Protein AF-A0A379D9W7-F1 (afdb_monomer_lite)

Sequence (117 aa):
MKDVLTITNIFYVILSCLSILIVKIIIPLLKQKYGKEKINNALEVVKIAVNAAEQIYNKRGQGDLKKEYVIQYLKDKGIKIKDDELDAMIEACVLELNKWKKEVEAQPIINVVSKSE

InterPro domains:
  IPR010026 Phage holin, LL-H family [PF09682] (7-99)

pLDDT: mean 86.34, std 13.18, range [45.91, 98.12]

Foldseek 3Di:
DVVVVVVVVVVVVVVLVVLVVVLVPLLVVCCVVVNDVVSVVVLVLLLVLLVVLCVVDVDPPCPVVSVVSSVVSCVVVVHDDPPVSSVSSSSVSVVVVVVVVVVVVPDDPPPPPPDDD

Secondary structure (DSSP, 8-state):
-HHHHHHHHHHHHHHHHHHHHHHHHHHHHHHHHH-HHHHHHHHHHHHHHHHHHHHH--STT-HHHHHHHHHHHHHHTT----HHHHHHHHHHHHHHHHHHHHHHHTS----------

Radius of gyration: 18.03 Å; chains: 1; bounding box: 60×28×46 Å

Organism: NCBI:txid33030

Structure (mmCIF, N/CA/C/O backbone):
data_AF-A0A379D9W7-F1
#
_entry.id   AF-A0A379D9W7-F1
#
loop_
_atom_site.group_PDB
_atom_site.id
_atom_site.type_symbol
_atom_site.label_atom_id
_atom_site.label_alt_id
_atom_site.label_comp_id
_atom_site.label_asym_id
_atom_site.label_entity_id
_atom_site.label_seq_id
_atom_site.pdbx_PDB_ins_code
_atom_site.Cartn_x
_atom_site.Cartn_y
_atom_site.Cartn_z
_atom_site.occupancy
_atom_site.B_iso_or_equiv
_atom_site.auth_seq_id
_atom_site.auth_comp_id
_atom_site.auth_asym_id
_atom_site.auth_atom_id
_atom_site.pdbx_PDB_model_num
ATOM 1 N N . MET A 1 1 ? 13.293 5.014 -30.691 1.00 51.56 1 MET A N 1
ATOM 2 C CA . MET A 1 1 ? 12.969 4.068 -29.586 1.00 51.56 1 MET A CA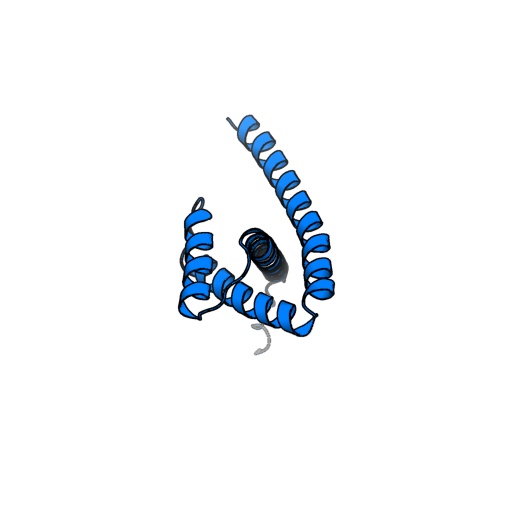 1
ATOM 3 C C . MET A 1 1 ? 13.435 4.586 -28.223 1.00 51.56 1 MET A C 1
ATOM 5 O O . MET A 1 1 ? 12.725 4.382 -27.249 1.00 51.56 1 MET A O 1
ATOM 9 N N . LYS A 1 2 ? 14.573 5.297 -28.142 1.00 56.38 2 LYS A N 1
ATOM 10 C CA . LYS A 1 2 ? 15.028 5.971 -26.911 1.00 56.38 2 LYS A CA 1
ATOM 11 C C . LYS A 1 2 ? 14.117 7.143 -26.493 1.00 56.38 2 LYS A C 1
ATOM 13 O O . LYS A 1 2 ? 13.924 7.354 -25.306 1.00 56.38 2 LYS A O 1
ATOM 18 N N . ASP A 1 3 ? 13.483 7.825 -27.446 1.00 60.31 3 ASP A N 1
ATOM 19 C CA . ASP A 1 3 ? 12.746 9.080 -27.193 1.00 60.31 3 ASP A CA 1
ATOM 20 C C . ASP A 1 3 ? 11.363 8.867 -26.549 1.00 60.31 3 ASP A C 1
ATOM 22 O O . ASP A 1 3 ? 10.975 9.599 -25.641 1.00 60.31 3 ASP A O 1
ATOM 26 N N . VAL A 1 4 ? 10.650 7.805 -26.947 1.00 57.12 4 VAL A N 1
ATOM 27 C CA . VAL A 1 4 ? 9.360 7.408 -26.347 1.00 57.12 4 VAL A CA 1
ATOM 28 C C . VAL A 1 4 ? 9.544 6.999 -24.883 1.00 57.12 4 VAL A C 1
ATOM 30 O O . VAL A 1 4 ? 8.749 7.382 -24.031 1.00 57.12 4 VAL A O 1
ATOM 33 N N . LEU A 1 5 ? 10.634 6.289 -24.566 1.00 58.88 5 LEU A N 1
ATOM 34 C CA . LEU A 1 5 ? 10.943 5.883 -23.195 1.00 58.88 5 LEU A CA 1
ATOM 35 C C . LEU A 1 5 ? 11.187 7.102 -22.285 1.00 58.88 5 LEU A C 1
ATOM 37 O O . LEU A 1 5 ? 10.756 7.102 -21.136 1.00 58.88 5 LEU A O 1
ATOM 41 N N . THR A 1 6 ? 11.827 8.157 -22.800 1.00 70.81 6 THR A N 1
ATOM 42 C CA . THR A 1 6 ? 12.126 9.386 -22.044 1.00 70.81 6 THR A CA 1
ATOM 43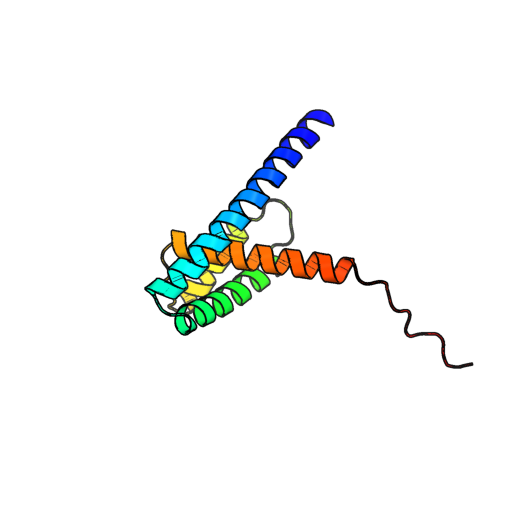 C C . THR A 1 6 ? 10.861 10.166 -21.684 1.00 70.81 6 THR A C 1
ATOM 45 O O . THR A 1 6 ? 10.677 10.518 -20.521 1.00 70.81 6 THR A O 1
ATOM 48 N N . ILE A 1 7 ? 9.958 10.393 -22.646 1.00 73.25 7 ILE A N 1
ATOM 49 C CA . ILE A 1 7 ? 8.711 11.146 -22.412 1.00 73.25 7 ILE A CA 1
ATOM 50 C C . ILE A 1 7 ? 7.786 10.374 -21.464 1.00 73.25 7 ILE A C 1
ATOM 52 O O . ILE A 1 7 ? 7.260 10.942 -20.507 1.00 73.25 7 ILE A O 1
ATOM 56 N N . THR A 1 8 ? 7.639 9.064 -21.675 1.00 77.38 8 THR A N 1
ATOM 57 C CA . THR A 1 8 ? 6.853 8.192 -20.797 1.00 77.38 8 THR A CA 1
ATOM 58 C C . THR A 1 8 ? 7.419 8.156 -19.371 1.00 77.38 8 THR A C 1
ATOM 60 O O . THR A 1 8 ? 6.657 8.226 -18.410 1.00 77.38 8 THR A O 1
ATOM 63 N N . ASN A 1 9 ? 8.746 8.125 -19.203 1.00 77.19 9 ASN A N 1
ATOM 64 C CA . ASN A 1 9 ? 9.370 8.186 -17.880 1.00 77.19 9 ASN A CA 1
ATOM 65 C C . ASN A 1 9 ? 9.132 9.537 -17.185 1.00 77.19 9 ASN A C 1
ATOM 67 O O . ASN A 1 9 ? 8.795 9.548 -16.004 1.00 77.19 9 ASN A O 1
ATOM 71 N N . ILE A 1 10 ? 9.249 10.664 -17.900 1.00 80.19 10 ILE A N 1
ATOM 72 C CA . ILE A 1 10 ? 8.950 12.002 -17.352 1.00 80.19 10 ILE A CA 1
ATOM 73 C C . ILE A 1 10 ? 7.487 12.080 -16.894 1.00 80.19 10 ILE A C 1
ATOM 75 O O . ILE A 1 10 ? 7.210 12.569 -15.800 1.00 80.19 10 ILE A O 1
ATOM 79 N N . PHE A 1 11 ? 6.558 11.539 -17.683 1.00 81.38 11 PHE A N 1
ATOM 80 C CA . PHE A 1 11 ? 5.142 11.477 -17.325 1.00 81.38 11 PHE A CA 1
ATOM 81 C C . PHE A 1 11 ? 4.895 10.673 -16.036 1.00 81.38 11 PHE A C 1
ATOM 83 O O . PHE A 1 11 ? 4.205 11.154 -15.136 1.00 81.38 11 PHE A O 1
ATOM 90 N N . TYR A 1 12 ? 5.510 9.494 -15.891 1.00 77.19 12 TYR A N 1
ATOM 91 C CA . TYR A 1 12 ? 5.398 8.698 -14.662 1.00 77.19 12 TYR A CA 1
ATOM 92 C C . TYR A 1 12 ? 6.023 9.383 -13.445 1.00 77.19 12 TYR A C 1
ATOM 94 O O . TYR A 1 12 ? 5.480 9.291 -12.345 1.00 77.19 12 TYR A O 1
ATOM 102 N N . VAL A 1 13 ? 7.133 10.103 -13.629 1.00 77.25 13 VAL A N 1
ATOM 103 C CA . VAL A 1 13 ? 7.740 10.901 -12.556 1.00 77.25 13 VAL A CA 1
ATOM 104 C C . VAL A 1 13 ? 6.770 11.988 -12.088 1.00 77.25 13 VAL A C 1
ATOM 106 O O . VAL A 1 13 ? 6.544 12.117 -10.885 1.00 77.25 13 VAL A O 1
ATOM 109 N N . ILE A 1 14 ? 6.130 12.712 -13.009 1.00 79.88 14 ILE A N 1
ATOM 110 C CA . ILE A 1 14 ? 5.124 13.732 -12.672 1.00 79.88 14 ILE A CA 1
ATOM 111 C C . ILE A 1 14 ? 3.935 13.107 -11.928 1.00 79.88 14 ILE A C 1
ATOM 113 O O . ILE A 1 14 ? 3.561 13.608 -10.868 1.00 79.88 14 ILE A O 1
ATOM 117 N N . LEU A 1 15 ? 3.388 11.988 -12.418 1.00 79.69 15 LEU A N 1
ATOM 118 C CA . LEU A 1 15 ? 2.307 11.267 -11.734 1.00 79.69 15 LEU A CA 1
ATOM 119 C C . LEU A 1 15 ? 2.703 10.832 -10.318 1.00 79.69 15 LEU A C 1
ATOM 121 O O . LEU A 1 15 ? 1.918 11.000 -9.388 1.00 79.69 15 LEU A O 1
ATOM 125 N N . SER A 1 16 ? 3.930 10.336 -10.134 1.00 75.19 16 SER A N 1
ATOM 126 C CA . SER A 1 16 ? 4.428 9.936 -8.814 1.00 75.19 16 SER A CA 1
ATOM 127 C C . SER A 1 16 ? 4.556 11.121 -7.852 1.00 75.19 16 SER A C 1
ATOM 129 O O . SER A 1 16 ? 4.263 11.001 -6.668 1.00 75.19 16 SER A O 1
ATOM 131 N N . CYS A 1 17 ? 4.944 12.299 -8.345 1.00 80.06 17 CYS A N 1
ATOM 132 C CA . CYS A 1 17 ? 4.971 13.510 -7.531 1.00 80.06 17 CYS A CA 1
ATOM 133 C C . CYS A 1 17 ? 3.557 13.947 -7.129 1.00 80.06 17 CYS A C 1
ATOM 135 O O . CYS A 1 17 ? 3.349 14.366 -5.990 1.00 80.06 17 CYS A O 1
ATOM 137 N N . LEU A 1 18 ? 2.583 13.827 -8.034 1.00 79.31 18 LEU A N 1
ATOM 138 C CA . LEU A 1 18 ? 1.188 14.171 -7.761 1.00 79.31 18 LEU A CA 1
ATOM 139 C C . LEU A 1 18 ? 0.550 13.233 -6.729 1.00 79.31 18 LEU A C 1
ATOM 141 O O . LEU A 1 18 ? -0.086 13.728 -5.799 1.00 79.31 18 LEU A O 1
ATOM 145 N N . SER A 1 19 ? 0.769 11.918 -6.814 1.00 75.06 19 SER A N 1
ATOM 146 C CA . SER A 1 19 ? 0.238 10.972 -5.818 1.00 75.06 19 SER A CA 1
ATOM 147 C C . SER A 1 19 ? 0.784 11.253 -4.415 1.00 75.06 19 SER A C 1
ATOM 149 O O . SER A 1 19 ? 0.032 11.292 -3.443 1.00 75.06 19 SER A O 1
ATOM 151 N N . ILE A 1 20 ? 2.068 11.610 -4.298 1.00 82.25 20 ILE A N 1
ATOM 152 C CA . ILE A 1 20 ? 2.669 12.033 -3.022 1.00 82.25 20 ILE A CA 1
ATOM 153 C C . ILE A 1 20 ? 1.953 13.253 -2.427 1.00 82.25 20 ILE A C 1
ATOM 155 O O . ILE A 1 20 ? 1.757 13.325 -1.210 1.00 82.25 20 ILE A O 1
ATOM 159 N N . LEU A 1 21 ? 1.598 14.237 -3.258 1.00 83.50 21 LEU A N 1
ATOM 160 C CA . LEU A 1 21 ? 0.889 15.435 -2.805 1.00 83.50 21 LEU A CA 1
ATOM 161 C C . LEU A 1 21 ? -0.527 15.097 -2.331 1.00 83.50 21 LEU A C 1
ATOM 163 O O . LEU A 1 21 ? -0.942 15.583 -1.280 1.00 83.50 21 LEU A O 1
ATOM 167 N N . ILE A 1 22 ? -1.227 14.223 -3.056 1.00 79.44 22 ILE A N 1
ATOM 168 C CA . ILE A 1 22 ? -2.570 13.757 -2.699 1.00 79.44 22 ILE A CA 1
ATOM 169 C C . ILE A 1 22 ? -2.539 13.025 -1.351 1.00 79.44 22 ILE A C 1
ATOM 171 O O . ILE A 1 22 ? -3.278 13.386 -0.435 1.00 79.44 22 ILE A O 1
ATOM 175 N N . VAL A 1 23 ? -1.617 12.077 -1.168 1.00 85.50 23 VAL A N 1
ATOM 176 C CA . VAL A 1 23 ? -1.444 11.331 0.089 1.00 85.50 23 VAL A CA 1
ATOM 177 C C . VAL A 1 23 ? -1.188 12.260 1.281 1.00 85.50 23 VAL A C 1
ATOM 179 O O . VAL A 1 23 ? -1.771 12.076 2.354 1.00 85.50 23 VAL A O 1
ATOM 182 N N . LYS A 1 24 ? -0.345 13.288 1.104 1.00 87.56 24 LYS A N 1
ATOM 183 C CA . LYS A 1 24 ? -0.053 14.285 2.150 1.00 87.56 24 LYS A CA 1
ATOM 184 C C . LYS A 1 24 ? -1.281 15.081 2.587 1.00 87.56 24 LYS A C 1
ATOM 186 O O . LYS A 1 24 ? -1.248 15.635 3.680 1.00 87.56 24 LYS A O 1
ATOM 191 N N . ILE A 1 25 ? -2.330 15.142 1.771 1.00 90.62 25 ILE A N 1
ATOM 192 C CA . ILE A 1 25 ? -3.598 15.799 2.101 1.00 90.62 25 ILE A CA 1
ATOM 193 C C . ILE A 1 25 ? -4.584 14.781 2.687 1.00 90.62 25 ILE A C 1
ATOM 195 O O . ILE A 1 25 ? -5.158 15.030 3.747 1.00 90.62 25 ILE A O 1
ATOM 199 N N . ILE A 1 26 ? -4.747 13.616 2.052 1.00 91.69 26 ILE A N 1
ATOM 200 C CA . ILE A 1 26 ? -5.751 12.618 2.449 1.00 91.69 26 ILE A CA 1
ATOM 201 C C . ILE A 1 26 ? -5.455 12.041 3.835 1.00 91.69 26 ILE A C 1
ATOM 203 O O . ILE A 1 26 ? -6.341 12.036 4.687 1.00 91.69 26 ILE A O 1
ATOM 207 N N . ILE A 1 27 ? -4.224 11.599 4.116 1.00 92.62 27 ILE A N 1
ATOM 208 C CA . ILE A 1 27 ? -3.910 10.946 5.400 1.00 92.62 27 ILE A CA 1
ATOM 209 C C . ILE A 1 27 ? -4.200 11.864 6.607 1.00 92.62 27 ILE A C 1
ATOM 211 O O . ILE A 1 27 ? -4.826 11.399 7.565 1.00 92.62 27 ILE A O 1
ATOM 215 N N . PRO A 1 28 ? -3.824 13.161 6.608 1.00 94.25 28 PRO A N 1
ATOM 216 C CA . PRO A 1 28 ? -4.256 14.090 7.651 1.00 94.25 28 PRO A CA 1
ATOM 217 C C . PRO A 1 28 ? -5.773 14.232 7.780 1.00 94.25 28 PRO A C 1
ATOM 219 O O . PRO A 1 28 ? -6.270 14.255 8.905 1.00 94.25 28 PRO A O 1
ATOM 222 N N . LEU A 1 29 ? -6.514 14.287 6.669 1.00 95.06 29 LEU A N 1
ATOM 223 C CA . LEU A 1 29 ? -7.978 14.369 6.700 1.00 95.06 29 LEU A CA 1
ATOM 224 C C . LEU A 1 29 ? -8.602 13.106 7.307 1.00 95.06 29 LEU A C 1
ATOM 226 O O . LEU A 1 29 ? -9.510 13.203 8.131 1.00 95.06 29 LEU A O 1
ATOM 230 N N . LEU A 1 30 ? -8.071 11.922 6.990 1.00 93.69 30 LEU A N 1
ATOM 231 C CA . LEU A 1 30 ? -8.501 10.674 7.625 1.00 93.69 30 LEU A CA 1
ATOM 232 C C . LEU A 1 30 ? -8.227 10.697 9.132 1.00 93.69 30 LEU A C 1
ATOM 234 O O . LEU A 1 30 ? -9.091 10.308 9.918 1.00 93.69 30 LEU A O 1
ATOM 238 N N . LYS A 1 31 ? -7.063 11.208 9.559 1.00 94.94 31 LYS A N 1
ATOM 239 C CA . LYS A 1 31 ? -6.733 11.372 10.987 1.00 94.94 31 LYS A CA 1
ATOM 240 C C . LYS A 1 31 ? -7.676 12.343 11.693 1.00 94.94 31 LYS A C 1
ATOM 242 O O . LYS A 1 31 ? -8.005 12.107 12.852 1.00 94.94 31 LYS A O 1
ATOM 247 N N . GLN A 1 32 ? -8.109 13.412 11.022 1.00 96.69 32 GLN A N 1
ATOM 248 C CA . GLN A 1 32 ? -9.111 14.340 11.557 1.00 96.69 32 GLN A CA 1
ATOM 249 C C . GLN A 1 32 ? -10.486 13.673 11.682 1.00 96.69 32 GLN A C 1
ATOM 251 O O . GLN A 1 32 ? -11.158 13.848 12.692 1.00 96.69 32 GLN A O 1
ATOM 256 N N . LYS A 1 33 ? -10.884 12.879 10.684 1.00 95.25 33 LYS A N 1
ATOM 257 C CA . LYS A 1 33 ? -12.206 12.248 10.612 1.00 95.25 33 LYS A CA 1
ATOM 258 C C . LYS A 1 33 ? -12.376 11.059 11.558 1.00 95.25 33 LYS A C 1
ATOM 260 O O . LYS A 1 33 ? -13.412 10.931 12.201 1.00 95.25 33 LYS A O 1
ATOM 265 N N . TYR A 1 34 ? -11.384 10.174 11.621 1.00 93.94 34 TYR A N 1
ATOM 266 C CA . TYR A 1 34 ? -11.477 8.900 12.344 1.00 93.94 34 TYR A CA 1
ATOM 267 C C . TYR A 1 34 ? -10.616 8.850 13.612 1.00 93.94 34 TYR A C 1
ATOM 269 O O . TYR A 1 34 ? -10.761 7.929 14.415 1.00 93.94 34 TYR A O 1
ATOM 277 N N . GLY A 1 35 ? -9.741 9.836 13.812 1.00 96.69 35 GLY A N 1
ATOM 278 C CA . GLY A 1 35 ? -8.794 9.887 14.920 1.00 96.69 35 GLY A CA 1
ATOM 279 C C . GLY A 1 35 ? -7.402 9.379 14.539 1.00 96.69 35 GLY A C 1
ATOM 280 O O . GLY A 1 35 ? -7.233 8.457 13.738 1.00 96.69 35 GLY A O 1
ATOM 281 N N . LYS A 1 36 ? -6.378 9.995 15.143 1.00 95.94 36 LYS A N 1
ATOM 282 C CA . LYS A 1 36 ? -4.962 9.723 14.841 1.00 95.94 36 LYS A CA 1
ATOM 283 C C . LYS A 1 36 ? -4.565 8.277 15.122 1.00 95.94 36 LYS A C 1
ATOM 285 O O . LYS A 1 36 ? -3.923 7.665 14.279 1.00 95.94 36 LYS A O 1
ATOM 290 N N . GLU A 1 37 ? -4.951 7.753 16.282 1.00 95.25 37 GLU A N 1
ATOM 291 C CA . GLU A 1 37 ? -4.595 6.398 16.711 1.00 95.25 37 GLU A CA 1
ATOM 292 C C . GLU A 1 37 ? -5.160 5.346 15.750 1.00 95.25 37 GLU A C 1
ATOM 294 O O . GLU A 1 37 ? -4.410 4.538 15.215 1.00 95.25 37 GLU A O 1
ATOM 299 N N . LYS A 1 38 ? -6.459 5.428 15.427 1.00 92.81 38 LYS A N 1
ATOM 300 C CA . LYS A 1 38 ? -7.111 4.484 14.507 1.00 92.81 38 LYS A CA 1
ATOM 301 C C . LYS A 1 38 ? -6.439 4.449 13.138 1.00 92.81 38 LYS A C 1
ATOM 303 O O . LYS A 1 38 ? -6.201 3.372 12.602 1.00 92.81 38 LYS A O 1
ATOM 308 N N . ILE A 1 39 ? -6.120 5.617 12.580 1.00 94.44 39 ILE A N 1
ATOM 309 C CA . ILE A 1 39 ? -5.477 5.703 11.265 1.00 94.44 39 ILE A CA 1
ATOM 310 C C . ILE A 1 39 ? -4.018 5.260 11.310 1.00 94.44 39 ILE A C 1
ATOM 312 O O . ILE A 1 39 ? -3.564 4.630 10.363 1.00 94.44 39 ILE A O 1
ATOM 316 N N . ASN A 1 40 ? -3.286 5.541 12.388 1.00 94.12 40 ASN A N 1
ATOM 317 C CA . ASN A 1 40 ? -1.925 5.031 12.541 1.00 94.12 40 ASN A CA 1
ATOM 318 C C . ASN A 1 40 ? -1.920 3.497 12.630 1.00 94.12 40 ASN A C 1
ATOM 320 O O . ASN A 1 40 ? -1.179 2.863 11.888 1.00 94.12 40 ASN A O 1
ATOM 324 N N . ASN A 1 41 ? -2.807 2.907 13.436 1.00 93.44 41 ASN A N 1
ATOM 325 C CA . ASN A 1 41 ? -2.930 1.451 13.548 1.00 93.44 41 ASN A CA 1
ATOM 326 C C . ASN A 1 41 ? -3.316 0.822 12.196 1.00 93.44 41 ASN A C 1
ATOM 328 O O . ASN A 1 41 ? -2.757 -0.198 11.801 1.00 93.44 41 ASN A O 1
ATOM 332 N N . ALA A 1 42 ? -4.233 1.446 11.446 1.00 93.75 42 ALA A N 1
ATOM 333 C CA . ALA A 1 42 ? -4.583 0.993 10.099 1.00 93.75 42 ALA A CA 1
ATOM 334 C C . ALA A 1 42 ? -3.385 1.069 9.134 1.00 93.75 42 ALA A C 1
ATOM 336 O O . ALA A 1 42 ? -3.106 0.101 8.427 1.00 93.75 42 ALA A O 1
ATOM 337 N N . LEU A 1 43 ? -2.644 2.183 9.143 1.00 94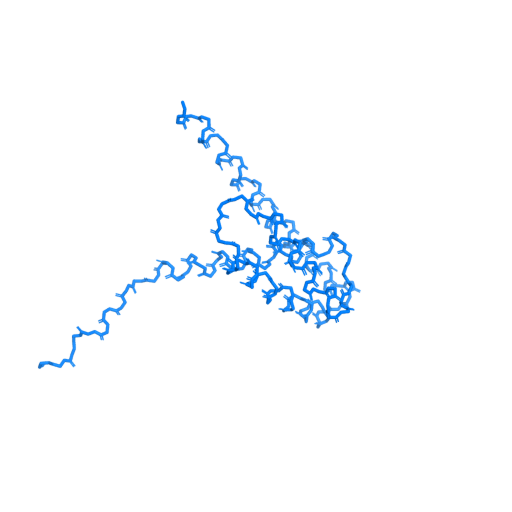.44 43 LEU A N 1
ATOM 338 C CA . LEU A 1 43 ? -1.442 2.366 8.325 1.00 94.44 43 LEU A CA 1
ATOM 339 C C . LEU A 1 43 ? -0.359 1.333 8.644 1.00 94.44 43 LEU A C 1
ATOM 341 O O . LEU A 1 43 ? 0.296 0.858 7.725 1.00 94.44 43 LEU A O 1
ATOM 345 N N . GLU A 1 44 ? -0.179 0.951 9.908 1.00 95.62 44 GLU A N 1
ATOM 346 C CA . GLU A 1 44 ? 0.780 -0.092 10.289 1.00 95.62 44 GLU A CA 1
ATOM 347 C C . GLU A 1 44 ? 0.418 -1.449 9.680 1.00 95.62 44 GLU A C 1
ATOM 349 O O . GLU A 1 44 ? 1.281 -2.128 9.117 1.00 95.62 44 GLU A O 1
ATOM 354 N N . VAL A 1 45 ? -0.862 -1.829 9.712 1.00 96.62 45 VAL A N 1
ATOM 355 C CA . VAL A 1 45 ? -1.309 -3.089 9.103 1.00 96.62 45 VAL A CA 1
ATOM 356 C C . VAL A 1 45 ? -1.161 -3.051 7.581 1.00 96.62 45 VAL A C 1
ATOM 358 O O . VAL A 1 45 ? -0.645 -4.008 6.997 1.00 96.62 45 VAL A O 1
ATOM 361 N N . VAL A 1 46 ? -1.562 -1.948 6.937 1.00 97.44 46 VAL A N 1
ATOM 362 C CA . VAL A 1 46 ? -1.388 -1.760 5.486 1.00 97.44 46 VAL A CA 1
ATOM 363 C C . VAL A 1 46 ? 0.095 -1.806 5.114 1.00 97.44 46 VAL A C 1
ATOM 365 O O . VAL A 1 46 ? 0.461 -2.476 4.152 1.00 97.44 46 VAL A O 1
ATOM 368 N N . LYS A 1 47 ? 0.973 -1.185 5.907 1.00 96.31 47 LYS A N 1
ATOM 369 C CA . LYS A 1 47 ? 2.427 -1.199 5.698 1.00 96.31 47 LYS A CA 1
ATOM 370 C C . LYS A 1 47 ? 3.001 -2.612 5.728 1.00 96.31 47 LYS A C 1
ATOM 372 O O . LYS A 1 47 ? 3.806 -2.954 4.865 1.00 96.31 47 LYS A O 1
ATOM 377 N N . ILE A 1 48 ? 2.579 -3.445 6.682 1.00 96.56 48 ILE A N 1
ATOM 378 C CA . ILE A 1 48 ? 2.993 -4.856 6.742 1.00 96.56 48 ILE A CA 1
ATOM 379 C C . ILE A 1 48 ? 2.562 -5.589 5.467 1.00 96.56 48 ILE A C 1
ATOM 381 O O . ILE A 1 48 ? 3.375 -6.282 4.854 1.00 96.56 48 ILE A O 1
ATOM 385 N N . ALA A 1 49 ? 1.313 -5.396 5.038 1.00 97.81 49 ALA A N 1
ATOM 386 C CA . ALA A 1 49 ? 0.776 -6.023 3.834 1.00 97.81 49 ALA A CA 1
ATOM 387 C C . ALA A 1 49 ? 1.534 -5.590 2.567 1.00 97.81 49 ALA A C 1
ATOM 389 O O . ALA A 1 49 ? 1.917 -6.434 1.760 1.00 97.81 49 ALA A O 1
ATOM 390 N N . VAL A 1 50 ? 1.804 -4.289 2.418 1.00 97.62 50 VAL A N 1
ATOM 391 C CA . VAL A 1 50 ? 2.569 -3.721 1.296 1.00 97.62 50 VAL A CA 1
ATOM 392 C C . VAL A 1 50 ? 3.991 -4.276 1.275 1.00 97.62 50 VAL A C 1
ATOM 394 O O . VAL A 1 50 ? 4.459 -4.720 0.230 1.00 97.62 50 VAL A O 1
ATOM 397 N N . ASN A 1 51 ? 4.668 -4.320 2.424 1.00 96.00 51 ASN A N 1
ATOM 398 C CA . ASN A 1 51 ? 6.017 -4.875 2.517 1.00 96.00 51 ASN A CA 1
ATOM 399 C C . ASN A 1 51 ? 6.060 -6.367 2.159 1.00 96.00 51 ASN A C 1
ATOM 401 O O . ASN A 1 51 ? 7.018 -6.813 1.529 1.00 96.00 51 ASN A O 1
ATOM 405 N N . ALA A 1 52 ? 5.046 -7.143 2.549 1.00 96.75 52 ALA A N 1
ATOM 406 C CA . ALA A 1 52 ? 4.934 -8.547 2.166 1.00 96.75 52 ALA A CA 1
ATOM 407 C C . ALA A 1 52 ? 4.665 -8.698 0.658 1.00 96.75 52 ALA A C 1
ATOM 409 O O . ALA A 1 52 ? 5.353 -9.465 -0.015 1.00 96.75 52 ALA A O 1
ATOM 410 N N . ALA A 1 53 ? 3.738 -7.911 0.103 1.00 97.75 53 ALA A N 1
ATOM 411 C CA . ALA A 1 53 ? 3.433 -7.903 -1.325 1.00 97.75 53 ALA A CA 1
ATOM 412 C C . ALA A 1 53 ? 4.662 -7.553 -2.181 1.00 97.75 53 ALA A C 1
ATOM 414 O O . ALA A 1 53 ? 4.934 -8.212 -3.181 1.00 97.75 53 ALA A O 1
ATOM 415 N N . GLU A 1 54 ? 5.434 -6.544 -1.775 1.00 94.69 54 GLU A N 1
ATOM 416 C CA . GLU A 1 54 ? 6.664 -6.116 -2.453 1.00 94.69 54 GLU A CA 1
ATOM 417 C C . GLU A 1 54 ? 7.767 -7.184 -2.433 1.00 94.69 54 GLU A C 1
ATOM 419 O O . GLU A 1 54 ? 8.554 -7.265 -3.376 1.00 94.69 54 GLU A O 1
ATOM 424 N N . GLN A 1 55 ? 7.813 -8.024 -1.395 1.00 93.94 55 GLN A N 1
ATOM 425 C CA . GLN A 1 55 ? 8.745 -9.152 -1.313 1.00 93.94 55 GLN A CA 1
ATOM 426 C C . GLN A 1 55 ? 8.301 -10.341 -2.176 1.00 93.94 55 GLN A C 1
ATOM 428 O O . GLN A 1 55 ? 9.132 -10.946 -2.851 1.00 93.94 55 GLN A O 1
ATOM 433 N N . ILE A 1 56 ? 7.004 -10.666 -2.176 1.00 97.19 56 ILE A N 1
ATOM 434 C CA . ILE A 1 56 ? 6.439 -11.793 -2.938 1.00 97.19 56 ILE A CA 1
ATOM 435 C C . ILE A 1 56 ? 6.448 -11.497 -4.446 1.00 97.19 56 ILE A C 1
ATOM 437 O O . ILE A 1 56 ? 6.799 -12.358 -5.255 1.00 97.19 56 ILE A O 1
ATOM 441 N N . TYR A 1 57 ? 6.082 -10.273 -4.831 1.00 96.31 57 TYR A N 1
ATOM 442 C CA . TYR A 1 57 ? 5.952 -9.842 -6.221 1.00 96.31 57 TYR A CA 1
ATOM 443 C C . TYR A 1 57 ? 7.059 -8.849 -6.582 1.00 96.31 57 TYR A C 1
ATOM 445 O O . TYR A 1 57 ? 6.905 -7.635 -6.469 1.00 96.31 57 TYR A O 1
ATOM 453 N N . ASN A 1 58 ? 8.199 -9.356 -7.038 1.00 91.69 58 ASN A N 1
ATOM 454 C CA . ASN A 1 58 ? 9.392 -8.546 -7.299 1.00 91.69 58 ASN A CA 1
ATOM 455 C C . ASN A 1 58 ? 9.636 -8.226 -8.787 1.00 91.69 58 ASN A C 1
ATOM 457 O O . ASN A 1 58 ? 10.614 -7.555 -9.122 1.00 91.69 58 ASN A O 1
ATOM 461 N N . LYS A 1 59 ? 8.762 -8.674 -9.697 1.00 91.38 59 LYS A N 1
ATOM 462 C CA . LYS A 1 59 ? 8.892 -8.415 -11.138 1.00 91.38 59 LYS A CA 1
ATOM 463 C C . LYS A 1 59 ? 8.180 -7.122 -11.532 1.00 91.38 59 LYS A C 1
ATOM 465 O O . LYS A 1 59 ? 7.175 -6.710 -10.948 1.00 91.38 59 LYS A O 1
ATOM 470 N N . ARG A 1 60 ? 8.688 -6.483 -12.587 1.00 86.69 60 ARG A N 1
ATOM 471 C CA . ARG A 1 60 ? 8.066 -5.295 -13.185 1.00 86.69 60 ARG A CA 1
ATOM 472 C C . ARG A 1 60 ? 6.656 -5.627 -13.691 1.00 86.69 60 ARG A C 1
ATOM 474 O O . ARG A 1 60 ? 6.441 -6.692 -14.258 1.00 86.69 60 ARG A O 1
ATOM 481 N N . GLY A 1 61 ? 5.718 -4.696 -13.511 1.00 89.06 61 GLY A N 1
ATOM 482 C CA . GLY A 1 61 ? 4.333 -4.839 -13.980 1.00 89.06 61 GLY A CA 1
ATOM 483 C C . GLY A 1 61 ? 3.404 -5.614 -13.039 1.00 89.06 61 GLY A C 1
ATOM 484 O O . GLY A 1 61 ? 2.254 -5.828 -13.386 1.00 89.06 61 GLY A O 1
ATOM 485 N N . GLN A 1 62 ? 3.859 -6.003 -11.844 1.00 94.56 62 GLN A N 1
ATOM 486 C CA . GLN A 1 62 ? 3.045 -6.749 -10.871 1.00 94.56 62 GLN A CA 1
ATOM 487 C C . GLN A 1 62 ? 2.272 -5.854 -9.881 1.00 94.56 62 GLN A C 1
ATOM 489 O O . GLN A 1 62 ? 1.981 -6.284 -8.769 1.00 94.56 62 GLN A O 1
ATOM 494 N N . GLY A 1 63 ? 1.962 -4.605 -10.248 1.00 92.12 63 GLY A N 1
ATOM 495 C CA . GLY A 1 63 ? 1.268 -3.660 -9.359 1.00 92.12 63 GLY A CA 1
ATOM 496 C C . GLY A 1 63 ? -0.096 -4.176 -8.894 1.00 92.12 63 GLY A C 1
ATOM 497 O O . GLY A 1 63 ? -0.381 -4.165 -7.699 1.00 92.12 63 GLY A O 1
ATOM 498 N N . ASP A 1 64 ? -0.883 -4.724 -9.819 1.00 94.81 64 ASP A N 1
ATOM 499 C CA . ASP A 1 64 ? -2.226 -5.231 -9.519 1.00 94.81 64 ASP A CA 1
ATOM 500 C C . ASP A 1 64 ? -2.186 -6.444 -8.582 1.00 94.81 64 ASP A C 1
ATOM 502 O O . ASP A 1 64 ? -2.947 -6.510 -7.624 1.00 94.81 64 ASP A O 1
ATOM 506 N N . LEU A 1 65 ? -1.228 -7.360 -8.780 1.00 97.44 65 LEU A N 1
ATOM 507 C CA . LEU A 1 65 ? -1.035 -8.516 -7.892 1.00 97.44 65 LEU A CA 1
ATOM 508 C C . LEU A 1 65 ? -0.662 -8.089 -6.468 1.00 97.44 65 LEU A C 1
ATOM 510 O O . LEU A 1 65 ? -1.124 -8.688 -5.496 1.00 97.44 65 LEU A O 1
ATOM 514 N N . LYS A 1 66 ? 0.156 -7.038 -6.335 1.00 97.62 66 LYS A N 1
ATOM 515 C CA . LYS A 1 66 ? 0.504 -6.472 -5.028 1.00 97.62 66 LYS A CA 1
ATOM 516 C C . LYS A 1 66 ? -0.712 -5.855 -4.348 1.00 97.62 66 LYS A C 1
ATOM 518 O O . LYS A 1 66 ? -0.917 -6.090 -3.161 1.00 97.62 66 LYS A O 1
ATOM 523 N N . LYS A 1 67 ? -1.515 -5.089 -5.092 1.00 96.06 67 LYS A N 1
ATOM 524 C CA . LYS A 1 67 ? -2.739 -4.465 -4.576 1.00 96.06 67 LYS A CA 1
ATOM 525 C C . LYS A 1 67 ? -3.745 -5.522 -4.119 1.00 96.06 67 LYS A C 1
ATOM 527 O O . LYS A 1 67 ? -4.229 -5.443 -2.993 1.00 96.06 67 LYS A O 1
ATOM 532 N N . GLU A 1 68 ? -3.980 -6.543 -4.939 1.00 97.69 68 GLU A N 1
ATOM 533 C CA . GLU A 1 68 ? -4.881 -7.653 -4.612 1.00 97.69 68 GLU A CA 1
ATOM 534 C C . GLU A 1 68 ? -4.423 -8.399 -3.353 1.00 97.69 68 GLU A C 1
ATOM 536 O O . GLU A 1 68 ? -5.225 -8.697 -2.470 1.00 97.69 68 GLU A O 1
ATOM 541 N N . TYR A 1 69 ? -3.114 -8.629 -3.210 1.00 98.12 69 TYR A N 1
ATOM 542 C CA . TYR A 1 69 ? -2.563 -9.225 -1.995 1.00 98.12 69 TYR A CA 1
ATOM 543 C C . TYR A 1 69 ? -2.858 -8.386 -0.748 1.00 98.12 69 TYR A C 1
ATOM 545 O O . TYR A 1 69 ? -3.243 -8.942 0.278 1.00 98.12 69 TYR A O 1
ATOM 553 N N . VAL A 1 70 ? -2.706 -7.058 -0.816 1.00 98.06 70 VAL A N 1
ATOM 554 C CA . VAL A 1 70 ? -3.016 -6.173 0.319 1.00 98.06 70 VAL A CA 1
ATOM 555 C C . VAL A 1 70 ? -4.500 -6.247 0.681 1.00 98.06 70 VAL A C 1
ATOM 557 O O . VAL A 1 70 ? -4.830 -6.385 1.859 1.00 98.06 70 VAL A O 1
ATOM 560 N N . ILE A 1 71 ? -5.389 -6.212 -0.316 1.00 97.56 71 ILE A N 1
ATOM 561 C CA . ILE A 1 71 ? -6.840 -6.340 -0.116 1.00 97.56 71 ILE A CA 1
ATOM 562 C C . ILE A 1 71 ? -7.162 -7.670 0.574 1.00 97.56 71 ILE A C 1
ATOM 564 O O . ILE A 1 71 ? -7.863 -7.689 1.590 1.00 97.56 71 ILE A O 1
ATOM 568 N N . GLN A 1 72 ? -6.609 -8.776 0.073 1.00 97.50 72 GLN A N 1
ATOM 569 C CA . GLN A 1 72 ? -6.849 -10.098 0.642 1.00 97.50 72 GLN A CA 1
ATOM 570 C C . GLN A 1 72 ? -6.277 -10.226 2.063 1.00 97.50 72 GLN A C 1
ATOM 572 O O . GLN A 1 72 ? -6.965 -10.715 2.956 1.00 97.50 72 GLN A O 1
ATOM 577 N N . TYR A 1 73 ? -5.078 -9.697 2.317 1.00 97.38 73 TYR A N 1
ATOM 578 C CA . TYR A 1 73 ? -4.455 -9.696 3.643 1.00 97.38 73 TYR A CA 1
ATOM 579 C C . TYR A 1 73 ? -5.304 -8.963 4.693 1.00 97.38 73 TYR A C 1
ATOM 581 O O . TYR A 1 73 ? -5.420 -9.413 5.836 1.00 97.38 73 TYR A O 1
ATOM 589 N N . LEU A 1 74 ? -5.917 -7.834 4.322 1.00 96.38 74 LEU A N 1
ATOM 590 C CA . LEU A 1 74 ? -6.826 -7.093 5.203 1.00 96.38 74 LEU A CA 1
ATOM 591 C C . LEU A 1 74 ? -8.143 -7.841 5.417 1.00 96.38 74 LEU A C 1
ATOM 593 O O . LEU A 1 74 ? -8.625 -7.930 6.551 1.00 96.38 74 LEU A O 1
ATOM 597 N N . LYS A 1 75 ? -8.692 -8.425 4.347 1.00 95.25 75 LYS A N 1
ATOM 598 C CA . LYS A 1 75 ? -9.913 -9.234 4.385 1.00 95.25 75 LYS A CA 1
ATOM 599 C C . LYS A 1 75 ? -9.769 -10.434 5.324 1.00 95.25 75 LYS A C 1
ATOM 601 O O . LYS A 1 75 ? -10.658 -10.652 6.145 1.00 95.25 75 LYS A O 1
ATOM 606 N N . ASP A 1 76 ? -8.640 -11.140 5.276 1.00 95.81 76 ASP A N 1
ATOM 607 C CA . ASP A 1 76 ? -8.342 -12.288 6.149 1.00 95.81 76 ASP A CA 1
ATOM 608 C C . ASP A 1 76 ? -8.264 -11.902 7.634 1.00 95.81 76 ASP A C 1
ATOM 610 O O . ASP A 1 76 ? -8.488 -12.727 8.518 1.00 95.81 76 ASP A O 1
ATOM 614 N N . LYS A 1 77 ? -7.980 -10.628 7.926 1.00 92.56 77 LYS A N 1
ATOM 615 C CA . LYS A 1 77 ? -7.958 -10.066 9.285 1.00 92.56 77 LYS A CA 1
ATOM 616 C C . LYS A 1 77 ? -9.279 -9.424 9.703 1.00 92.56 77 LYS A C 1
ATOM 618 O O . LYS A 1 77 ? -9.355 -8.847 10.785 1.00 92.56 77 LYS A O 1
ATOM 623 N N . GLY A 1 78 ? -10.308 -9.489 8.858 1.00 92.62 78 GLY A N 1
ATOM 624 C CA . GLY A 1 78 ? -11.599 -8.849 9.108 1.00 92.62 78 GLY A CA 1
ATOM 625 C C . GLY A 1 78 ? -11.545 -7.317 9.094 1.00 92.62 78 GLY A C 1
ATOM 626 O O . GLY A 1 78 ? -12.456 -6.672 9.612 1.00 92.62 78 GLY A O 1
ATOM 627 N N . ILE A 1 79 ? -10.496 -6.723 8.517 1.00 91.06 79 ILE A N 1
ATOM 628 C CA . ILE A 1 79 ? -10.319 -5.271 8.447 1.00 91.06 79 ILE A CA 1
ATOM 629 C C . ILE A 1 79 ? -11.024 -4.752 7.197 1.00 91.06 79 ILE A C 1
ATOM 631 O O . ILE A 1 79 ? -10.759 -5.199 6.084 1.00 91.06 79 ILE A O 1
ATOM 635 N N . LYS A 1 80 ? -11.920 -3.780 7.388 1.00 91.19 80 LYS A N 1
ATOM 636 C CA . LYS A 1 80 ? -12.638 -3.103 6.305 1.00 91.19 80 LYS A CA 1
ATOM 637 C C . LYS A 1 80 ? -12.240 -1.636 6.270 1.00 91.19 80 LYS A C 1
ATOM 639 O O . LYS A 1 80 ? -12.454 -0.913 7.240 1.00 91.19 80 LYS A O 1
ATOM 644 N N . ILE A 1 81 ? -11.680 -1.220 5.144 1.00 92.69 81 ILE A N 1
ATOM 645 C CA . ILE A 1 81 ? -11.310 0.160 4.825 1.00 92.69 81 ILE A CA 1
ATOM 646 C C . ILE A 1 81 ? -12.009 0.478 3.505 1.00 92.69 81 ILE A C 1
ATOM 648 O O . ILE A 1 81 ? -12.181 -0.420 2.682 1.00 92.69 81 ILE A O 1
ATOM 652 N N . LYS A 1 82 ? -12.476 1.713 3.324 1.00 94.44 82 LYS A N 1
ATOM 653 C CA . LYS A 1 82 ? -13.056 2.113 2.038 1.00 94.44 82 LYS A CA 1
ATOM 654 C 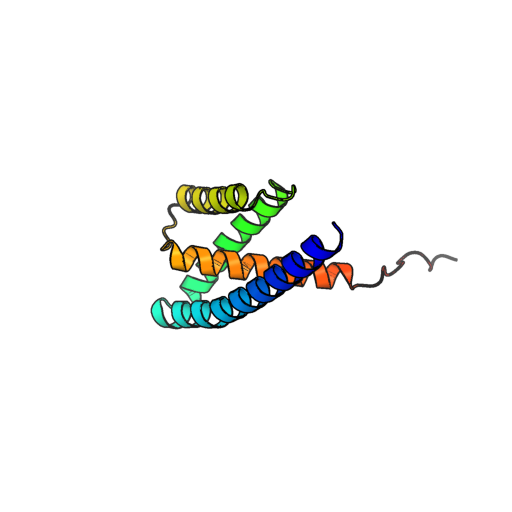C . LYS A 1 82 ? -11.983 2.079 0.957 1.00 94.44 82 LYS A C 1
ATOM 656 O O . LYS A 1 82 ? -10.837 2.403 1.246 1.00 94.44 82 LYS A O 1
ATOM 661 N N . ASP A 1 83 ? -12.357 1.718 -0.262 1.00 92.75 83 ASP A N 1
ATOM 662 C CA . ASP A 1 83 ? -11.397 1.488 -1.346 1.00 92.75 83 ASP A CA 1
ATOM 663 C C . ASP A 1 83 ? -10.506 2.713 -1.619 1.00 92.75 83 ASP A C 1
ATOM 665 O O . ASP A 1 83 ? -9.292 2.580 -1.738 1.00 92.75 83 ASP A O 1
ATOM 669 N N . ASP A 1 84 ? -11.081 3.918 -1.618 1.00 90.81 84 ASP A N 1
ATOM 670 C CA . ASP A 1 84 ? -10.358 5.183 -1.796 1.00 90.81 84 ASP A CA 1
ATOM 671 C C . ASP A 1 84 ? -9.392 5.490 -0.638 1.00 90.81 84 ASP A C 1
ATOM 673 O O . ASP A 1 84 ? -8.263 5.940 -0.843 1.00 90.81 84 ASP A O 1
ATOM 677 N N . GLU A 1 85 ? -9.823 5.220 0.595 1.00 93.00 85 GLU A N 1
ATOM 678 C CA . GLU A 1 85 ? -9.003 5.377 1.797 1.00 93.00 85 GLU A CA 1
ATOM 679 C C . GLU A 1 85 ? -7.862 4.346 1.826 1.00 93.00 85 GLU A C 1
ATOM 681 O O . GLU A 1 85 ? -6.737 4.684 2.198 1.00 93.00 85 GLU A O 1
ATOM 686 N N . LEU A 1 86 ? -8.129 3.108 1.398 1.00 95.56 86 LEU A N 1
ATOM 687 C CA . LEU A 1 86 ? -7.140 2.039 1.299 1.00 95.56 86 LEU A CA 1
ATOM 688 C C . LEU A 1 86 ? -6.090 2.358 0.234 1.00 95.56 86 LEU A C 1
ATOM 690 O O . LEU A 1 86 ? -4.900 2.199 0.498 1.00 95.56 86 LEU A O 1
ATOM 694 N N . ASP A 1 87 ? -6.505 2.862 -0.925 1.00 93.81 87 ASP A N 1
ATOM 695 C CA . ASP A 1 87 ? -5.592 3.268 -1.994 1.00 93.81 87 ASP A CA 1
ATOM 696 C C . ASP A 1 87 ? -4.631 4.362 -1.520 1.00 93.81 87 ASP A C 1
ATOM 698 O O . ASP A 1 87 ? -3.414 4.228 -1.670 1.00 93.81 87 ASP A O 1
ATOM 702 N N . ALA A 1 88 ? -5.144 5.383 -0.828 1.00 93.06 88 ALA A N 1
ATOM 703 C CA . ALA A 1 88 ? -4.306 6.424 -0.238 1.00 93.06 88 ALA A CA 1
ATOM 704 C C . ALA A 1 88 ? -3.324 5.872 0.813 1.00 93.06 88 ALA A C 1
ATOM 706 O O . ALA A 1 88 ? -2.181 6.330 0.902 1.00 93.06 88 ALA A O 1
ATOM 707 N N . MET A 1 89 ? -3.742 4.886 1.615 1.00 95.62 89 MET A N 1
ATOM 708 C CA . MET A 1 89 ? -2.862 4.221 2.582 1.00 95.62 89 MET A CA 1
ATOM 709 C C . MET A 1 89 ? -1.779 3.381 1.894 1.00 95.62 89 MET A C 1
ATOM 711 O O . MET A 1 89 ? -0.619 3.452 2.298 1.00 95.62 89 MET A O 1
ATOM 715 N N . ILE A 1 90 ? -2.120 2.632 0.841 1.00 96.19 90 ILE A N 1
ATOM 716 C CA . ILE A 1 90 ? -1.159 1.851 0.048 1.00 96.19 90 ILE A CA 1
ATOM 717 C C . ILE A 1 90 ? -0.110 2.781 -0.563 1.00 96.19 90 ILE A C 1
ATOM 719 O O . ILE A 1 90 ? 1.088 2.541 -0.406 1.00 96.19 90 ILE A O 1
ATOM 723 N N . GLU A 1 91 ? -0.538 3.870 -1.204 1.00 93.38 91 GLU A N 1
ATOM 724 C CA . GLU A 1 91 ? 0.371 4.853 -1.798 1.00 93.38 91 GLU A CA 1
ATOM 725 C C . GLU A 1 91 ? 1.297 5.488 -0.751 1.00 93.38 91 GLU A C 1
ATOM 727 O O . GLU A 1 91 ? 2.497 5.644 -0.998 1.00 93.38 91 GLU A O 1
ATOM 732 N N . ALA A 1 92 ? 0.776 5.798 0.441 1.00 92.75 92 ALA A N 1
ATOM 733 C CA . ALA A 1 92 ? 1.578 6.304 1.552 1.00 92.75 92 ALA A CA 1
ATOM 734 C C . ALA A 1 92 ? 2.677 5.318 1.971 1.00 92.75 92 ALA A C 1
ATOM 736 O O . ALA A 1 92 ? 3.838 5.711 2.117 1.00 92.75 92 ALA A O 1
ATOM 737 N N . CYS A 1 93 ? 2.327 4.040 2.127 1.00 94.62 93 CYS A N 1
ATOM 738 C CA . CYS A 1 93 ? 3.266 2.991 2.513 1.00 94.62 93 CYS A CA 1
ATOM 739 C C . CYS A 1 93 ? 4.311 2.721 1.420 1.00 94.62 93 CYS A C 1
ATOM 741 O O . CYS A 1 93 ? 5.495 2.588 1.728 1.00 94.62 93 CYS A O 1
ATOM 743 N N . VAL A 1 94 ? 3.913 2.697 0.144 1.00 93.12 94 VAL A N 1
ATOM 744 C CA . VAL A 1 94 ? 4.840 2.533 -0.992 1.00 93.12 94 VAL A CA 1
ATOM 745 C C . VAL A 1 94 ? 5.812 3.709 -1.079 1.00 93.12 94 VAL A C 1
ATOM 747 O O . VAL A 1 94 ? 7.008 3.518 -1.309 1.00 93.12 94 VAL A O 1
ATOM 750 N N . LEU A 1 95 ? 5.331 4.936 -0.863 1.00 90.62 95 LEU A N 1
ATOM 751 C CA . LEU A 1 95 ? 6.186 6.118 -0.817 1.00 90.62 95 LEU A CA 1
ATOM 752 C C . LEU A 1 95 ? 7.229 6.019 0.300 1.00 90.62 95 LEU A C 1
ATOM 754 O O . LEU A 1 95 ? 8.400 6.324 0.071 1.00 90.62 95 LEU A O 1
ATOM 758 N N . GLU A 1 96 ? 6.809 5.626 1.502 1.00 89.75 96 GLU A N 1
ATOM 759 C CA . GLU A 1 96 ? 7.708 5.437 2.641 1.00 89.75 96 GLU A CA 1
ATOM 760 C C . GLU A 1 96 ? 8.760 4.360 2.345 1.00 89.75 96 GLU A C 1
ATOM 762 O O . GLU A 1 96 ? 9.954 4.607 2.511 1.00 89.75 96 GLU A O 1
ATOM 767 N N . LEU A 1 97 ? 8.338 3.212 1.808 1.00 90.44 97 LEU A N 1
ATOM 768 C CA . LEU A 1 97 ? 9.229 2.124 1.405 1.00 90.44 97 LEU A CA 1
ATOM 769 C C . LEU A 1 97 ? 10.272 2.583 0.377 1.00 90.44 97 LEU A C 1
ATOM 771 O O . LEU A 1 97 ? 11.453 2.262 0.495 1.00 90.44 97 LEU A O 1
ATOM 775 N N . ASN A 1 98 ? 9.855 3.356 -0.625 1.00 89.50 98 ASN A N 1
ATOM 776 C CA . ASN A 1 98 ? 10.755 3.870 -1.656 1.00 89.50 98 ASN A CA 1
ATOM 777 C C . ASN A 1 98 ? 11.738 4.916 -1.120 1.00 89.50 98 ASN A C 1
ATOM 779 O O . ASN A 1 98 ? 12.863 4.991 -1.611 1.00 89.50 98 ASN A O 1
ATOM 783 N N . LYS A 1 99 ? 11.344 5.721 -0.126 1.00 88.62 99 LYS A N 1
ATOM 784 C CA . LYS A 1 99 ? 12.277 6.619 0.572 1.00 88.62 99 LYS A CA 1
ATOM 785 C C . LYS A 1 99 ? 13.331 5.824 1.330 1.00 88.62 99 LYS A C 1
ATOM 787 O O . LYS A 1 99 ? 14.513 6.069 1.126 1.00 88.62 99 LYS A O 1
ATOM 792 N N . TRP A 1 100 ? 12.906 4.824 2.102 1.00 87.75 100 TRP A N 1
ATOM 793 C CA . TRP A 1 100 ? 13.819 3.958 2.843 1.00 87.75 100 TRP A CA 1
ATOM 794 C C . TRP A 1 100 ? 14.817 3.238 1.922 1.00 87.75 100 TRP A C 1
ATOM 796 O O . TRP A 1 100 ? 16.012 3.257 2.193 1.00 87.75 100 TRP A O 1
ATOM 806 N N . LYS A 1 101 ? 14.367 2.688 0.781 1.00 87.25 101 LYS A N 1
ATOM 807 C CA . LYS A 1 101 ? 15.266 2.078 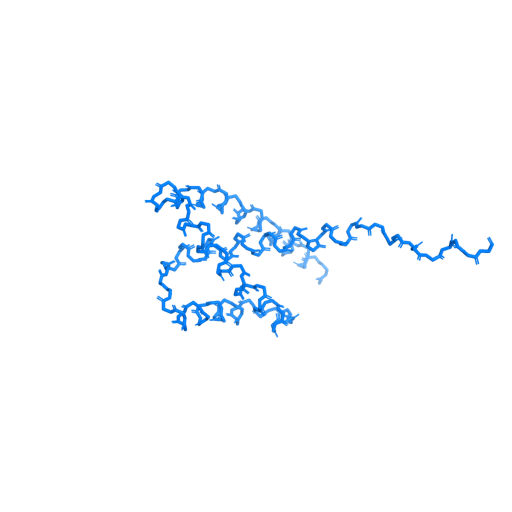-0.222 1.00 87.25 101 LYS A CA 1
ATOM 808 C C . LYS A 1 101 ? 16.342 3.057 -0.709 1.00 87.25 101 LYS A C 1
ATOM 810 O O . LYS A 1 101 ? 17.517 2.708 -0.711 1.00 87.25 101 LYS A O 1
ATOM 815 N N . LYS A 1 102 ? 15.961 4.295 -1.044 1.00 89.88 102 LYS A N 1
ATOM 816 C CA . LYS A 1 102 ? 16.910 5.341 -1.468 1.00 89.88 102 LYS A CA 1
ATOM 817 C C . LYS A 1 102 ? 17.906 5.711 -0.370 1.00 89.88 102 LYS A C 1
ATOM 819 O O . LYS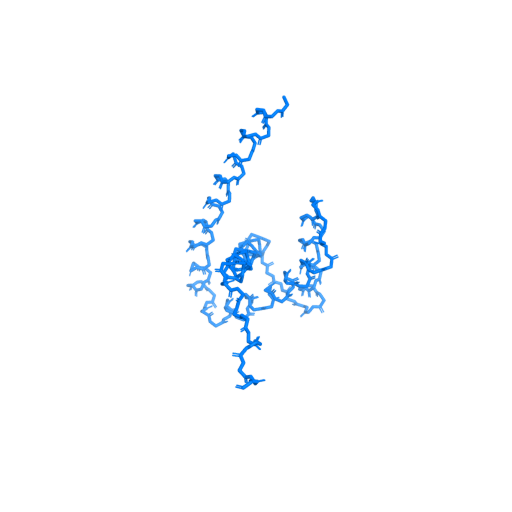 A 1 102 ? 19.072 5.940 -0.661 1.00 89.88 102 LYS A O 1
ATOM 824 N N . GLU A 1 103 ? 17.451 5.791 0.877 1.00 86.81 103 GLU A N 1
ATOM 825 C CA . GLU A 1 103 ? 18.310 6.096 2.026 1.00 86.81 103 GLU A CA 1
ATOM 826 C C . GLU A 1 103 ? 19.322 4.977 2.296 1.00 86.81 103 GLU A C 1
ATOM 828 O O . GLU A 1 103 ? 20.471 5.269 2.609 1.00 86.81 103 GLU A O 1
ATOM 833 N N . VAL A 1 104 ? 18.922 3.711 2.140 1.00 86.00 104 VAL A N 1
ATOM 834 C CA . VAL A 1 104 ? 19.822 2.551 2.255 1.00 86.00 104 VAL A CA 1
ATOM 835 C C . VAL A 1 104 ? 20.844 2.532 1.115 1.00 86.00 104 VAL A C 1
ATOM 837 O O . VAL A 1 104 ? 22.027 2.330 1.366 1.00 86.00 104 VAL A O 1
ATOM 840 N N . GLU A 1 105 ? 20.419 2.791 -0.123 1.00 86.31 105 GLU A N 1
ATOM 841 C CA . GLU A 1 105 ? 21.307 2.855 -1.296 1.00 86.31 105 GLU A CA 1
ATOM 842 C C . GLU A 1 105 ? 22.309 4.022 -1.230 1.00 86.31 105 GLU A C 1
ATOM 844 O O . GLU A 1 105 ? 23.404 3.929 -1.782 1.00 86.31 105 GLU A O 1
ATOM 849 N N . ALA A 1 106 ? 21.950 5.121 -0.560 1.00 81.81 106 ALA A N 1
ATOM 850 C CA . ALA A 1 106 ? 22.796 6.304 -0.415 1.00 81.81 106 ALA A CA 1
ATOM 851 C C . ALA A 1 106 ? 23.865 6.180 0.687 1.00 81.81 106 ALA A C 1
ATOM 853 O O . ALA A 1 106 ? 24.738 7.047 0.780 1.00 81.81 106 ALA A O 1
ATOM 854 N N . GLN A 1 107 ? 23.813 5.147 1.535 1.00 68.00 107 GLN A N 1
ATOM 855 C CA . GLN A 1 107 ? 24.815 4.958 2.583 1.00 68.00 107 GLN A CA 1
ATOM 856 C C . GLN A 1 107 ? 26.123 4.420 1.981 1.00 68.00 107 GLN A C 1
ATOM 858 O O . GLN A 1 107 ? 26.103 3.402 1.286 1.00 68.00 107 GLN A O 1
ATOM 863 N N . PRO A 1 108 ? 27.280 5.065 2.240 1.00 64.31 108 PRO A N 1
ATOM 864 C CA . PRO A 1 108 ? 28.562 4.505 1.838 1.00 64.31 108 PRO A CA 1
ATOM 865 C C . PRO A 1 108 ? 28.756 3.168 2.557 1.00 64.31 108 PRO A C 1
ATOM 867 O O . PRO A 1 108 ? 28.462 3.056 3.748 1.00 64.31 108 PRO A O 1
ATOM 870 N N . ILE A 1 109 ? 29.266 2.158 1.846 1.00 62.00 109 ILE A N 1
ATOM 871 C CA . ILE A 1 109 ? 29.692 0.899 2.462 1.00 62.00 109 ILE A CA 1
ATOM 872 C C . ILE A 1 109 ? 30.763 1.258 3.494 1.00 62.00 109 ILE A C 1
ATOM 874 O O . ILE A 1 109 ? 31.898 1.578 3.140 1.00 62.00 109 ILE A O 1
ATOM 878 N N . ILE A 1 110 ? 30.410 1.244 4.778 1.00 61.47 110 ILE A N 1
ATOM 879 C CA . ILE A 1 110 ? 31.402 1.329 5.842 1.00 61.47 110 ILE A CA 1
ATOM 880 C C . ILE A 1 110 ? 32.108 -0.027 5.820 1.00 61.47 110 ILE A C 1
ATOM 882 O O . ILE A 1 110 ? 31.558 -1.022 6.290 1.00 61.47 110 ILE A O 1
ATOM 886 N N . ASN A 1 111 ? 33.302 -0.094 5.225 1.00 57.06 111 ASN A N 1
ATOM 887 C CA . ASN A 1 111 ? 34.176 -1.257 5.355 1.00 57.06 111 ASN A CA 1
ATOM 888 C C . ASN A 1 111 ? 34.604 -1.361 6.824 1.00 57.06 111 ASN A C 1
ATOM 890 O O . ASN A 1 111 ? 35.638 -0.839 7.232 1.00 57.06 111 ASN A O 1
ATOM 894 N N . VAL A 1 112 ? 33.804 -2.051 7.635 1.00 60.47 112 VAL A N 1
ATOM 895 C CA . VAL A 1 112 ? 34.167 -2.457 8.998 1.00 60.47 112 VAL A CA 1
ATOM 896 C C . VAL A 1 112 ? 35.089 -3.682 8.923 1.00 60.47 112 VAL A C 1
ATOM 898 O O . VAL A 1 112 ? 34.820 -4.707 9.528 1.00 60.47 112 VAL A O 1
ATOM 901 N N . VAL A 1 113 ? 36.160 -3.612 8.126 1.00 59.25 113 VAL A N 1
ATOM 902 C CA . VAL A 1 113 ? 37.249 -4.605 8.108 1.00 59.25 113 VAL A CA 1
ATOM 903 C C . VAL A 1 113 ? 38.560 -3.898 7.750 1.00 59.25 113 VAL A C 1
ATOM 905 O O . VAL A 1 113 ? 39.087 -4.044 6.655 1.00 59.25 113 VAL A O 1
ATOM 908 N N . SER A 1 114 ? 39.083 -3.084 8.667 1.00 53.88 114 SER A N 1
ATOM 909 C CA . SER A 1 114 ? 40.520 -2.770 8.726 1.00 53.88 114 SER A CA 1
ATOM 910 C C . SER A 1 114 ? 40.868 -2.183 10.096 1.00 53.88 114 SER A C 1
ATOM 912 O O . SER A 1 114 ? 41.110 -0.985 10.244 1.00 53.88 114 SER A O 1
ATOM 914 N N . LYS A 1 115 ? 40.829 -3.016 11.137 1.00 53.06 115 LYS A N 1
ATOM 915 C CA . LYS A 1 115 ? 41.586 -2.768 12.372 1.00 53.06 115 LYS A CA 1
ATOM 916 C C . LYS A 1 115 ? 41.822 -4.090 13.097 1.00 53.06 115 LYS A C 1
ATOM 918 O O . LYS A 1 115 ? 41.202 -4.394 14.109 1.00 53.06 115 LYS A O 1
ATOM 923 N N . SER A 1 116 ? 42.707 -4.884 12.513 1.00 51.03 116 SER A N 1
ATOM 924 C CA . SER A 1 116 ? 43.435 -5.940 13.208 1.00 51.03 116 SER A CA 1
ATOM 925 C C . SER A 1 116 ? 44.747 -6.182 12.463 1.00 51.03 116 SER A C 1
ATOM 927 O O . SER A 1 116 ? 44.921 -7.224 11.839 1.00 51.03 116 SER A O 1
ATOM 929 N N . GLU A 1 117 ? 45.620 -5.179 12.482 1.00 45.91 117 GLU A N 1
ATOM 930 C CA . GLU A 1 117 ? 47.069 -5.338 12.317 1.00 45.91 117 GLU A CA 1
ATOM 931 C C . GLU A 1 117 ? 47.755 -4.461 13.365 1.00 45.91 117 GLU A C 1
ATOM 933 O O . GLU A 1 117 ? 47.268 -3.321 13.576 1.00 45.91 117 GLU A O 1
#